Protein AF-A0A354ZHZ0-F1 (afdb_monomer_lite)

Sequence (129 aa):
TAERLGRSVACFVNIGGATANYGNTAASLDFPNGLVTQPTVMSAHPERGLIFEYVSMGVPVINLLDVRGLAVRNGLPVDPIPLPPPGEGGVYFTRAHSRPAAAAALLASASAVLAAAGTLRKGRRGARA

Secondary structure (DSSP, 8-state):
-GGGGTPPP--EEEES--HHHHBSSGGGGGSPSEEESS-S-----TTB-HHHHHHHTT--EEEES-HHHHHHHTTPPSS-SSPPPTT-STT-------HHHHHHHHHHHHHHHHHHHHHHHHHHHHTT-

Radius of gyration: 27.8 Å; chains: 1; bounding box: 79×34×56 Å

Foldseek 3Di:
DCVVVVDDQQEAEAAACDQAAQWDDPQSVVFDAAKPQDTPTADPDPSGYVCRVCVVVSHIYHHHHPVPVVCVVVVHDDPDVPDDPVQPGPVHDDDDDDPVVVVVVVVVVVVVVVVVVVVVVVVVVVVVD

pLDDT: mean 89.08, std 11.81, range [48.28, 98.31]

Structure (mmCIF, N/CA/C/O backbone):
data_AF-A0A354ZHZ0-F1
#
_entry.id   AF-A0A354ZHZ0-F1
#
loop_
_atom_site.group_PDB
_atom_site.id
_atom_site.type_symbol
_atom_site.label_atom_id
_atom_site.label_alt_id
_atom_site.label_comp_id
_atom_site.label_asym_id
_atom_site.label_entity_id
_atom_site.label_seq_id
_atom_site.pdbx_PDB_ins_code
_atom_site.Cartn_x
_atom_site.Cartn_y
_atom_site.Cartn_z
_atom_site.occupancy
_atom_site.B_iso_or_equiv
_atom_site.auth_seq_id
_atom_site.auth_comp_id
_atom_site.auth_asym_id
_atom_site.auth_atom_id
_atom_site.pdbx_PDB_model_num
ATOM 1 N N . THR A 1 1 ? -5.118 -21.900 0.944 1.00 53.72 1 THR A N 1
ATOM 2 C CA . THR A 1 1 ? -5.106 -20.435 0.742 1.00 53.72 1 THR A CA 1
ATOM 3 C C . THR A 1 1 ? -6.506 -19.977 0.366 1.00 53.72 1 THR A C 1
ATOM 5 O O . THR A 1 1 ? -7.325 -20.835 0.063 1.00 53.72 1 THR A O 1
ATOM 8 N N . ALA A 1 2 ? -6.822 -18.680 0.444 1.00 56.31 2 ALA A N 1
ATOM 9 C CA . ALA A 1 2 ? -8.168 -18.158 0.152 1.00 56.31 2 ALA A CA 1
ATOM 10 C C . ALA A 1 2 ? -8.685 -18.554 -1.250 1.00 56.31 2 ALA A C 1
ATOM 12 O O . ALA A 1 2 ? -9.858 -18.890 -1.388 1.00 56.31 2 ALA A O 1
ATOM 13 N N . GLU A 1 3 ? -7.791 -18.655 -2.240 1.00 54.75 3 GLU A N 1
ATOM 14 C CA . GLU A 1 3 ? -8.093 -19.196 -3.577 1.00 54.75 3 GLU A CA 1
ATOM 15 C C . GLU A 1 3 ? -8.535 -20.667 -3.544 1.00 54.75 3 GLU A C 1
ATOM 17 O O . GLU A 1 3 ? -9.473 -21.059 -4.230 1.00 54.75 3 GLU A O 1
ATOM 22 N N . ARG A 1 4 ? -7.941 -21.480 -2.660 1.00 55.50 4 ARG A N 1
ATOM 23 C CA . ARG A 1 4 ? -8.319 -22.889 -2.436 1.00 55.50 4 ARG A CA 1
ATOM 24 C C . ARG A 1 4 ? -9.713 -23.053 -1.811 1.00 55.50 4 ARG A C 1
ATOM 26 O O . ARG A 1 4 ? -10.205 -24.172 -1.730 1.00 55.50 4 ARG A O 1
ATOM 33 N N . LEU A 1 5 ? -10.309 -21.958 -1.332 1.00 67.88 5 LEU A N 1
ATOM 34 C CA . LEU A 1 5 ? -11.666 -21.877 -0.781 1.00 67.88 5 LEU A CA 1
ATOM 35 C C . LEU A 1 5 ? -12.646 -21.196 -1.761 1.00 67.88 5 LEU A C 1
ATOM 37 O O . LEU A 1 5 ? -13.760 -20.873 -1.361 1.00 67.88 5 LEU A O 1
ATOM 41 N N . GLY A 1 6 ? -12.236 -20.938 -3.012 1.00 71.31 6 GLY A N 1
ATOM 42 C CA . GLY A 1 6 ? -13.074 -20.301 -4.036 1.00 71.31 6 GLY A CA 1
ATOM 43 C C . GLY A 1 6 ? -13.358 -18.816 -3.793 1.00 71.31 6 GLY A C 1
ATOM 44 O O . GLY A 1 6 ? -14.278 -18.260 -4.386 1.00 71.31 6 GLY A O 1
ATOM 45 N N . ARG A 1 7 ? -12.603 -18.158 -2.903 1.00 80.62 7 ARG A N 1
ATOM 46 C CA . ARG A 1 7 ? -12.765 -16.727 -2.626 1.00 80.62 7 ARG A CA 1
ATOM 47 C C . ARG A 1 7 ? -11.884 -15.926 -3.575 1.00 80.62 7 ARG A C 1
ATOM 49 O O . ARG A 1 7 ? -10.695 -16.216 -3.692 1.00 80.62 7 ARG A O 1
ATOM 56 N N . SER A 1 8 ? -12.462 -14.907 -4.207 1.00 86.31 8 SER A N 1
ATOM 57 C CA . SER A 1 8 ? -11.711 -13.974 -5.043 1.00 86.31 8 SER A CA 1
ATOM 58 C C . SER A 1 8 ? -10.635 -13.249 -4.231 1.00 86.31 8 SER A C 1
ATOM 60 O O . SER A 1 8 ? -10.792 -12.992 -3.030 1.00 86.31 8 SER A O 1
ATOM 62 N N . VAL A 1 9 ? -9.529 -12.911 -4.893 1.00 90.94 9 VAL A N 1
ATOM 63 C CA . VAL A 1 9 ? -8.479 -12.077 -4.304 1.00 90.94 9 VAL A CA 1
ATOM 64 C C . VAL A 1 9 ? -9.054 -10.684 -4.048 1.00 90.94 9 VAL A C 1
ATOM 66 O O . VAL A 1 9 ? -9.543 -10.030 -4.963 1.00 90.94 9 VAL A O 1
ATOM 69 N N . ALA A 1 10 ? -9.020 -10.241 -2.791 1.00 94.06 10 ALA A N 1
ATOM 70 C CA . ALA A 1 10 ? -9.565 -8.942 -2.390 1.00 94.06 10 ALA A CA 1
ATOM 71 C C . ALA A 1 10 ? -8.553 -7.793 -2.528 1.00 94.06 10 ALA A C 1
ATOM 73 O O . ALA A 1 10 ? -8.948 -6.634 -2.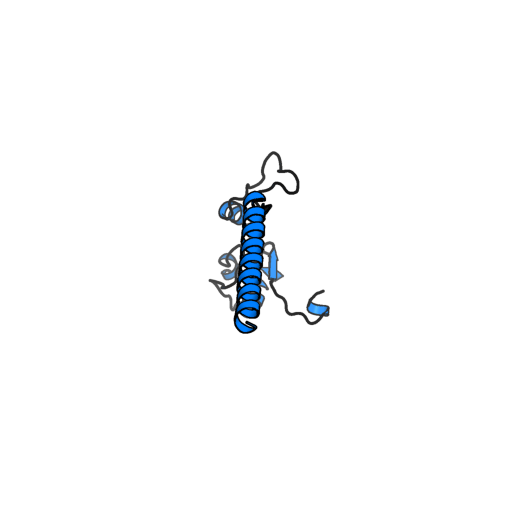602 1.00 94.06 10 ALA A O 1
ATOM 74 N N . CYS A 1 11 ? -7.258 -8.106 -2.501 1.00 96.50 11 CYS A N 1
ATOM 75 C CA . CYS A 1 11 ? -6.160 -7.155 -2.626 1.00 96.50 11 CYS A CA 1
ATOM 76 C C . CYS A 1 11 ? -4.872 -7.923 -2.941 1.00 96.50 11 CYS A C 1
ATOM 78 O O . CYS A 1 11 ? -4.642 -8.995 -2.373 1.00 96.50 11 CYS A O 1
ATOM 80 N N . PHE A 1 12 ? -4.031 -7.369 -3.808 1.00 97.25 12 PHE A N 1
ATOM 81 C CA . PHE A 1 12 ? -2.683 -7.863 -4.062 1.00 97.25 12 PHE A CA 1
ATOM 82 C C . PHE A 1 12 ? -1.654 -6.962 -3.374 1.00 97.25 12 PHE A C 1
ATOM 84 O O . PHE A 1 12 ? -1.717 -5.740 -3.475 1.00 97.25 12 PHE A O 1
ATOM 91 N N . VAL A 1 13 ? -0.691 -7.550 -2.666 1.00 98.06 13 VAL A N 1
ATOM 92 C CA . VAL A 1 13 ? 0.355 -6.794 -1.964 1.00 98.06 13 VAL A CA 1
ATOM 93 C C . VAL A 1 13 ? 1.683 -7.014 -2.678 1.00 98.06 13 VAL A C 1
ATOM 95 O O . VAL A 1 13 ? 2.241 -8.109 -2.636 1.00 98.06 13 VAL A O 1
ATOM 98 N N . ASN A 1 14 ? 2.186 -5.968 -3.328 1.00 97.88 14 ASN A N 1
ATOM 99 C CA . ASN A 1 14 ? 3.504 -5.956 -3.942 1.00 97.88 14 ASN A CA 1
ATOM 100 C C . ASN A 1 14 ? 4.566 -5.506 -2.935 1.00 97.88 14 ASN A C 1
ATOM 102 O O . ASN A 1 14 ? 4.433 -4.439 -2.339 1.00 97.88 14 ASN A O 1
ATOM 106 N N . ILE A 1 15 ? 5.640 -6.287 -2.800 1.00 97.31 15 ILE A N 1
ATOM 107 C CA . ILE A 1 15 ? 6.819 -5.951 -1.996 1.00 97.31 15 ILE A CA 1
ATOM 108 C C . ILE A 1 15 ? 8.046 -5.930 -2.908 1.00 97.31 15 ILE A C 1
ATOM 110 O O . ILE A 1 15 ? 8.351 -6.933 -3.558 1.00 97.31 15 ILE A O 1
ATOM 114 N N . GLY A 1 16 ? 8.774 -4.813 -2.921 1.00 95.69 16 GLY A N 1
ATOM 115 C CA . GLY A 1 16 ? 9.981 -4.669 -3.734 1.00 95.69 16 GLY A CA 1
ATOM 116 C C . GLY A 1 16 ? 9.718 -4.649 -5.247 1.00 95.69 16 GLY A C 1
ATOM 117 O O . GLY A 1 16 ? 8.597 -4.420 -5.699 1.00 95.69 16 GLY A O 1
ATOM 118 N N . GLY A 1 17 ? 10.786 -4.855 -6.024 1.00 96.19 17 GLY A N 1
ATOM 119 C CA . GLY A 1 17 ? 10.815 -4.653 -7.479 1.00 96.19 17 GLY A CA 1
ATOM 120 C C . GLY A 1 17 ? 11.189 -5.897 -8.290 1.00 96.19 17 GLY A C 1
ATOM 121 O O . GLY A 1 17 ? 11.913 -5.781 -9.272 1.00 96.19 17 GLY A O 1
ATOM 122 N N . ALA A 1 18 ? 10.792 -7.096 -7.857 1.00 96.69 18 ALA A N 1
ATOM 123 C CA . ALA A 1 18 ? 11.136 -8.322 -8.575 1.00 96.69 18 ALA A CA 1
ATOM 124 C C . ALA A 1 18 ? 10.407 -8.410 -9.928 1.00 96.69 18 ALA A C 1
ATOM 126 O O . ALA A 1 18 ? 9.308 -7.891 -10.109 1.00 96.69 18 ALA A O 1
ATOM 127 N N . THR A 1 19 ? 10.974 -9.137 -10.891 1.00 96.50 19 THR A N 1
ATOM 128 C CA . THR A 1 19 ? 10.378 -9.246 -12.234 1.00 96.50 19 THR A CA 1
ATOM 129 C C . THR A 1 19 ? 8.962 -9.824 -12.203 1.00 96.50 19 THR A C 1
ATOM 131 O O . THR A 1 19 ? 8.098 -9.356 -12.930 1.00 96.50 19 THR A O 1
ATOM 134 N N . ALA A 1 20 ? 8.681 -10.793 -11.329 1.00 96.44 20 ALA A N 1
ATOM 135 C CA . ALA A 1 20 ? 7.355 -11.406 -11.256 1.00 96.44 20 ALA A CA 1
ATOM 136 C C . ALA A 1 20 ? 6.262 -10.414 -10.822 1.00 96.44 20 ALA A C 1
ATOM 138 O O . ALA A 1 20 ? 5.162 -10.408 -11.368 1.00 96.44 20 ALA A O 1
ATOM 139 N N . ASN A 1 21 ? 6.546 -9.577 -9.825 1.00 97.19 21 ASN A N 1
ATOM 140 C CA . ASN A 1 21 ? 5.536 -8.720 -9.218 1.00 97.19 21 ASN A CA 1
ATOM 141 C C . ASN A 1 21 ? 5.537 -7.308 -9.811 1.00 97.19 21 ASN A C 1
ATOM 143 O O . ASN A 1 21 ? 4.467 -6.766 -10.077 1.00 97.19 21 ASN A O 1
ATOM 147 N N . TYR A 1 22 ? 6.714 -6.767 -10.107 1.00 96.88 22 TYR A N 1
ATOM 148 C CA . TYR A 1 22 ? 6.914 -5.424 -10.631 1.00 96.88 22 TYR A CA 1
ATOM 149 C C . TYR A 1 22 ? 7.049 -5.398 -12.153 1.00 96.88 22 TYR A C 1
ATOM 151 O O . TYR A 1 22 ? 6.601 -4.449 -12.786 1.00 96.88 22 TYR A O 1
ATOM 159 N N . GLY A 1 23 ? 7.563 -6.465 -12.764 1.00 96.94 23 GLY A N 1
ATOM 160 C CA . GLY A 1 23 ? 7.779 -6.552 -14.210 1.00 96.94 23 GLY A CA 1
ATOM 161 C C . GLY A 1 23 ? 9.119 -5.985 -14.662 1.00 96.94 23 GLY A C 1
ATOM 162 O O . GLY A 1 23 ? 9.849 -5.361 -13.896 1.00 96.94 23 GLY A O 1
ATOM 163 N N . ASN A 1 24 ? 9.416 -6.192 -15.941 1.00 96.38 24 ASN A N 1
ATOM 164 C CA . ASN A 1 24 ? 10.555 -5.610 -16.644 1.00 96.38 24 ASN A CA 1
ATOM 165 C C . ASN A 1 24 ? 10.057 -4.553 -17.642 1.00 96.38 24 ASN A C 1
ATOM 167 O O . ASN A 1 24 ? 10.061 -4.743 -18.855 1.00 96.38 24 ASN A O 1
ATOM 171 N N . THR A 1 25 ? 9.517 -3.450 -17.126 1.00 95.62 25 THR A N 1
ATOM 172 C CA . THR A 1 25 ? 8.975 -2.365 -17.950 1.00 95.62 25 THR A CA 1
ATOM 173 C C . THR A 1 25 ? 9.140 -1.022 -17.250 1.00 95.62 25 THR A C 1
ATOM 175 O O . THR A 1 25 ? 8.991 -0.922 -16.034 1.00 95.62 25 THR A O 1
ATOM 178 N N . ALA A 1 26 ? 9.431 0.031 -18.019 1.00 94.38 26 ALA A N 1
ATOM 179 C CA . ALA A 1 26 ? 9.602 1.379 -17.478 1.00 94.38 26 ALA A CA 1
ATOM 180 C C . ALA A 1 26 ? 8.330 1.897 -16.788 1.00 94.38 26 ALA A C 1
ATOM 182 O O . ALA A 1 26 ? 8.426 2.576 -15.773 1.00 94.38 26 ALA A O 1
ATOM 183 N N . ALA A 1 27 ? 7.147 1.497 -17.271 1.00 95.69 27 ALA A N 1
ATOM 184 C CA . ALA A 1 27 ? 5.863 1.879 -16.682 1.00 95.69 27 ALA A CA 1
ATOM 185 C C . ALA A 1 27 ? 5.730 1.461 -15.209 1.00 95.69 27 ALA A C 1
ATOM 187 O O . ALA A 1 27 ? 4.994 2.095 -14.456 1.00 95.69 27 ALA A O 1
ATOM 188 N N . SER A 1 28 ? 6.436 0.408 -14.782 1.00 95.75 28 SER A N 1
ATOM 189 C CA . SER A 1 28 ? 6.436 -0.014 -13.385 1.00 95.75 28 SER A CA 1
ATOM 190 C C . SER A 1 28 ? 7.017 1.063 -12.481 1.00 95.75 28 SER A C 1
ATOM 192 O O . SER A 1 28 ? 6.498 1.254 -11.393 1.00 95.75 28 SER A O 1
ATOM 194 N N . LEU A 1 29 ? 8.041 1.802 -12.923 1.00 94.50 29 LEU A N 1
ATOM 195 C CA . LEU A 1 29 ? 8.689 2.862 -12.137 1.00 94.50 29 LEU A CA 1
ATOM 196 C C . LEU A 1 29 ? 7.715 3.978 -11.737 1.00 94.50 29 LEU A C 1
ATOM 198 O O . LEU A 1 29 ? 7.855 4.540 -10.654 1.00 94.50 29 LEU A O 1
ATOM 202 N N . ASP A 1 30 ? 6.709 4.231 -12.573 1.00 95.69 30 ASP A N 1
ATOM 203 C CA . ASP A 1 30 ? 5.678 5.242 -12.341 1.00 95.69 30 ASP A CA 1
ATOM 204 C C . ASP A 1 30 ? 4.455 4.687 -11.590 1.00 95.69 30 ASP A C 1
ATOM 206 O O . ASP A 1 30 ? 3.507 5.423 -11.298 1.00 95.69 30 ASP A O 1
ATOM 210 N N . PHE A 1 31 ? 4.434 3.385 -11.279 1.00 97.38 31 PHE A N 1
ATOM 211 C CA . PHE A 1 31 ? 3.320 2.781 -10.558 1.00 97.38 31 PHE A CA 1
ATOM 212 C C . PHE A 1 31 ? 3.262 3.320 -9.116 1.00 97.38 31 PHE A C 1
ATOM 214 O O . PHE A 1 31 ? 4.264 3.255 -8.395 1.00 97.38 31 PHE A O 1
ATOM 221 N N . PRO A 1 32 ? 2.109 3.833 -8.637 1.00 97.00 32 PRO A N 1
ATOM 222 C CA . PRO A 1 32 ? 2.055 4.525 -7.351 1.00 97.00 32 PRO A CA 1
ATOM 223 C C . PRO A 1 32 ? 2.452 3.639 -6.163 1.00 97.00 32 PRO A C 1
ATOM 225 O O . PRO A 1 32 ? 2.166 2.444 -6.139 1.00 97.00 32 PRO A O 1
ATOM 228 N N . ASN A 1 33 ? 3.072 4.236 -5.141 1.00 97.06 33 ASN A N 1
ATOM 229 C CA . ASN A 1 33 ? 3.377 3.574 -3.868 1.00 97.06 33 ASN A CA 1
ATOM 230 C C . ASN A 1 33 ? 2.235 3.739 -2.853 1.00 97.06 33 ASN A C 1
ATOM 232 O O . ASN A 1 33 ? 1.761 4.852 -2.603 1.00 97.06 33 ASN A O 1
ATOM 236 N N . GLY A 1 34 ? 1.882 2.656 -2.162 1.00 97.06 34 GLY A N 1
ATOM 237 C CA . GLY A 1 34 ? 0.787 2.597 -1.190 1.00 97.06 34 GLY A CA 1
ATOM 238 C C . GLY A 1 34 ? -0.446 1.893 -1.746 1.00 97.06 34 GLY A C 1
ATOM 239 O O . GLY A 1 34 ? -0.324 1.037 -2.617 1.00 97.06 34 GLY A O 1
ATOM 240 N N . LEU A 1 35 ? -1.627 2.224 -1.215 1.00 97.38 35 LEU A N 1
ATOM 241 C CA . LEU A 1 35 ? -2.897 1.664 -1.679 1.00 97.38 35 LEU A CA 1
ATOM 242 C C . LEU A 1 35 ? -3.303 2.284 -3.023 1.00 97.38 35 LEU A C 1
ATOM 244 O O . LEU A 1 35 ? -3.558 3.482 -3.111 1.00 97.38 35 LEU A O 1
ATOM 248 N N . VAL A 1 36 ? -3.416 1.437 -4.038 1.00 97.56 36 VAL A N 1
ATOM 249 C CA . VAL A 1 36 ? -3.815 1.766 -5.404 1.00 97.56 36 VAL A CA 1
ATOM 250 C C . VAL A 1 36 ? -5.132 1.064 -5.705 1.00 97.56 36 VAL A C 1
ATOM 252 O O . VAL A 1 36 ? -5.182 -0.140 -5.950 1.00 97.56 36 VAL A O 1
ATOM 255 N N . THR A 1 37 ? -6.217 1.829 -5.666 1.00 96.38 37 THR A N 1
ATOM 256 C CA . THR A 1 37 ? -7.557 1.395 -6.094 1.00 96.38 37 THR A CA 1
ATOM 257 C C . THR A 1 37 ? -7.860 1.828 -7.525 1.00 96.38 37 THR A C 1
ATOM 259 O O . THR A 1 37 ? -8.634 1.177 -8.218 1.00 96.38 37 THR A O 1
ATOM 262 N N . GLN A 1 38 ? -7.242 2.925 -7.966 1.00 93.62 38 GLN A N 1
ATOM 263 C CA . GLN A 1 38 ? -7.350 3.477 -9.310 1.00 93.62 38 GLN A CA 1
ATOM 264 C C . GLN A 1 38 ? -5.936 3.829 -9.783 1.00 93.62 38 GLN A C 1
ATOM 266 O O . GLN A 1 38 ? -5.345 4.787 -9.282 1.00 93.62 38 GLN A O 1
ATOM 271 N N . PRO A 1 39 ? -5.345 3.030 -10.678 1.00 90.50 39 PRO A N 1
ATOM 272 C CA . PRO A 1 39 ? -3.971 3.242 -11.099 1.00 90.50 39 PRO A CA 1
ATOM 273 C C . PRO A 1 39 ? -3.867 4.430 -12.067 1.00 90.50 39 PRO A C 1
ATOM 275 O O . PRO A 1 39 ? -4.705 4.603 -12.949 1.00 90.50 39 PRO A O 1
ATOM 278 N N . THR A 1 40 ? -2.818 5.240 -11.921 1.00 93.56 40 THR A N 1
ATOM 279 C CA . THR A 1 40 ? -2.540 6.404 -12.786 1.00 93.56 40 THR A CA 1
ATOM 280 C C . THR A 1 40 ? -1.717 6.056 -14.026 1.00 93.56 40 THR A C 1
ATOM 282 O O . THR A 1 40 ? -1.653 6.846 -14.961 1.00 93.56 40 THR A O 1
ATOM 285 N N . VAL A 1 41 ? -1.089 4.879 -14.039 1.00 96.12 41 VAL A N 1
ATOM 286 C CA . VAL A 1 41 ? -0.286 4.351 -15.146 1.00 96.12 41 VAL A CA 1
ATOM 287 C C . VAL A 1 41 ? -0.660 2.897 -15.379 1.00 96.12 41 VAL A C 1
ATOM 289 O O . VAL A 1 41 ? -0.839 2.161 -14.414 1.00 96.12 41 VAL A O 1
ATOM 292 N N . MET A 1 42 ? -0.754 2.484 -16.643 1.00 96.06 42 MET A N 1
ATOM 293 C CA . MET A 1 42 ? -0.959 1.098 -17.073 1.00 96.06 42 MET A CA 1
ATOM 294 C C . MET A 1 42 ? 0.158 0.664 -18.018 1.00 96.06 42 MET A C 1
ATOM 296 O O . MET A 1 42 ? 0.702 1.483 -18.755 1.00 96.06 42 MET A O 1
ATOM 300 N N . SER A 1 43 ? 0.457 -0.637 -18.036 1.00 95.44 43 SER A N 1
ATOM 301 C CA . SER A 1 43 ? 1.392 -1.235 -18.987 1.00 95.44 43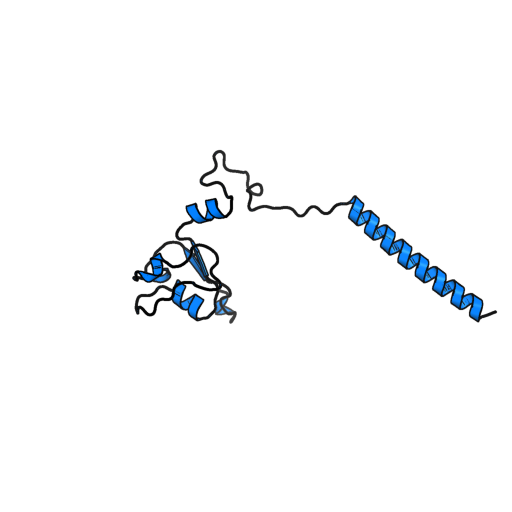 SER A CA 1
ATOM 302 C C . SER A 1 43 ? 0.708 -2.309 -19.830 1.00 95.44 43 SER A C 1
ATOM 304 O O . SER A 1 43 ? 0.047 -3.211 -19.310 1.00 95.44 43 SER A O 1
ATOM 306 N N . ALA A 1 44 ? 0.897 -2.226 -21.146 1.00 94.19 44 ALA A N 1
ATOM 307 C CA . ALA A 1 44 ? 0.564 -3.287 -22.097 1.00 94.19 44 ALA A CA 1
ATOM 308 C C . ALA A 1 44 ? 1.796 -4.138 -22.467 1.00 94.19 44 ALA A C 1
ATOM 310 O O . ALA A 1 44 ? 1.713 -4.984 -23.352 1.00 94.19 44 ALA A O 1
ATOM 311 N N . HIS A 1 45 ? 2.946 -3.900 -21.821 1.00 95.88 45 HIS A N 1
ATOM 312 C CA . HIS A 1 45 ? 4.177 -4.633 -22.102 1.00 95.88 45 HIS A CA 1
ATOM 313 C C . HIS A 1 45 ? 4.008 -6.124 -21.757 1.00 95.88 45 HIS A C 1
ATOM 315 O O . HIS A 1 45 ? 3.436 -6.425 -20.707 1.00 95.88 45 HIS A O 1
ATOM 321 N N . PRO A 1 46 ? 4.525 -7.060 -22.575 1.00 94.50 46 PRO A N 1
ATOM 322 C CA . PRO A 1 46 ? 4.402 -8.495 -22.302 1.00 94.50 46 PRO A CA 1
ATOM 323 C C . PRO A 1 46 ? 5.091 -8.917 -20.998 1.00 94.50 46 PRO A C 1
ATOM 325 O O . PRO A 1 46 ? 4.648 -9.853 -20.345 1.00 94.50 46 PRO A O 1
ATOM 328 N N . GLU A 1 47 ? 6.142 -8.203 -20.586 1.00 96.25 47 GLU A N 1
ATOM 329 C CA . GLU A 1 47 ? 6.857 -8.445 -19.322 1.00 96.25 47 GLU A CA 1
ATOM 330 C C . GLU A 1 47 ? 6.359 -7.563 -18.161 1.00 96.25 47 GLU A C 1
ATOM 332 O O . GLU A 1 47 ? 7.119 -7.234 -17.249 1.00 96.25 47 GLU A O 1
ATOM 337 N N . ARG A 1 48 ? 5.108 -7.094 -18.200 1.00 96.31 48 ARG A N 1
ATOM 338 C CA . ARG A 1 48 ? 4.522 -6.351 -17.076 1.00 96.31 48 ARG A CA 1
ATOM 339 C C . ARG A 1 48 ? 4.352 -7.261 -15.854 1.00 96.31 48 ARG A C 1
ATOM 341 O O . ARG A 1 48 ? 4.064 -8.446 -15.982 1.00 96.31 48 ARG A O 1
ATOM 348 N N . GLY A 1 49 ? 4.531 -6.699 -14.662 1.00 97.19 49 GLY A N 1
ATOM 349 C CA . GLY A 1 49 ? 4.402 -7.452 -13.417 1.00 97.19 49 GLY A CA 1
ATOM 350 C C . GLY A 1 49 ? 2.954 -7.667 -12.991 1.00 97.19 49 GLY A C 1
ATOM 351 O O . GLY A 1 49 ? 2.038 -6.987 -13.463 1.00 97.19 49 GLY A O 1
ATOM 352 N N . LEU A 1 50 ? 2.765 -8.553 -12.010 1.00 97.50 50 LEU A N 1
ATOM 353 C CA . LEU A 1 50 ? 1.464 -8.816 -11.389 1.00 97.50 50 LEU A CA 1
ATOM 354 C C . LEU A 1 50 ? 0.759 -7.553 -10.869 1.00 97.50 50 LEU A C 1
ATOM 356 O O . LEU A 1 50 ? -0.469 -7.536 -10.839 1.00 97.50 50 LEU A O 1
ATOM 360 N N . ILE A 1 51 ? 1.488 -6.485 -10.510 1.00 97.81 51 ILE A N 1
ATOM 361 C CA . ILE A 1 51 ? 0.869 -5.198 -10.149 1.00 97.81 51 ILE A CA 1
ATOM 362 C C . ILE A 1 51 ? -0.105 -4.696 -11.219 1.00 97.81 51 ILE A C 1
ATOM 364 O O . ILE A 1 51 ? -1.163 -4.193 -10.858 1.00 97.81 51 ILE A O 1
ATOM 368 N N . PHE A 1 52 ? 0.212 -4.872 -12.507 1.00 97.62 52 PHE A N 1
ATOM 369 C CA . PHE A 1 52 ? -0.632 -4.452 -13.626 1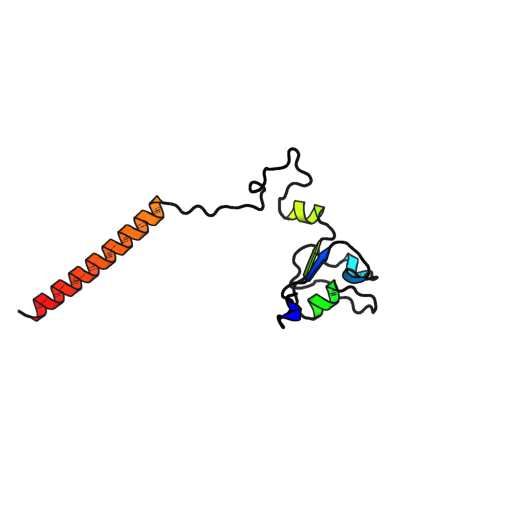.00 97.62 52 PHE A CA 1
ATOM 370 C C . PHE A 1 52 ? -1.754 -5.450 -13.905 1.00 97.62 52 PHE A C 1
ATOM 372 O O . PHE A 1 52 ? -2.860 -5.044 -14.257 1.00 97.62 52 PHE A O 1
ATOM 379 N N . GLU A 1 53 ? -1.501 -6.743 -13.701 1.00 96.06 53 GLU A N 1
ATOM 380 C CA . GLU A 1 53 ? -2.526 -7.774 -13.863 1.00 96.06 53 GLU A CA 1
ATOM 381 C C . GLU A 1 53 ? -3.646 -7.596 -12.835 1.00 96.06 53 GLU A C 1
ATOM 383 O O . GLU A 1 53 ? -4.818 -7.514 -13.201 1.00 96.06 53 GLU A O 1
ATOM 388 N N . TYR A 1 54 ? -3.306 -7.442 -11.552 1.00 96.88 54 TYR A N 1
ATOM 389 C CA . TYR A 1 54 ? -4.306 -7.334 -10.488 1.00 96.88 54 TYR A CA 1
ATOM 390 C C . TYR A 1 54 ? -5.160 -6.073 -10.592 1.00 96.88 54 TYR A C 1
ATOM 392 O O . TYR A 1 54 ? -6.387 -6.165 -10.534 1.00 96.88 54 TYR A O 1
ATOM 400 N N . VAL A 1 55 ? -4.554 -4.913 -10.844 1.00 95.94 55 VAL A N 1
ATOM 401 C CA . VAL A 1 55 ? -5.336 -3.690 -11.087 1.00 95.94 55 VAL A CA 1
ATOM 402 C C . VAL A 1 55 ? -6.199 -3.779 -12.346 1.00 95.94 55 VAL A C 1
ATOM 404 O O . VAL A 1 55 ? -7.300 -3.234 -12.344 1.00 95.94 55 VAL A O 1
ATOM 407 N N . SER A 1 56 ? -5.767 -4.492 -13.397 1.00 94.62 56 SER A N 1
ATOM 408 C CA . SER A 1 56 ? -6.592 -4.689 -14.602 1.00 94.62 56 SER A CA 1
ATOM 409 C C . SER A 1 56 ? -7.833 -5.547 -14.333 1.00 94.62 56 SER A C 1
ATOM 411 O O . SER A 1 56 ? -8.869 -5.356 -14.964 1.00 94.62 56 SER A O 1
ATOM 413 N N . MET A 1 57 ? -7.760 -6.432 -13.334 1.00 94.19 57 MET A N 1
ATOM 414 C CA . MET A 1 57 ? -8.889 -7.216 -12.825 1.00 94.19 57 MET A CA 1
ATOM 415 C C . MET A 1 57 ? -9.776 -6.431 -11.842 1.00 94.19 57 MET A C 1
ATOM 417 O O . MET A 1 57 ? -10.712 -6.995 -11.275 1.00 94.19 57 MET A O 1
ATOM 421 N N . GLY A 1 58 ? -9.484 -5.150 -11.593 1.00 95.00 58 GLY A N 1
ATOM 422 C CA . GLY A 1 58 ? -10.172 -4.347 -10.581 1.00 95.00 58 GLY A CA 1
ATOM 423 C C . GLY A 1 58 ? -9.821 -4.735 -9.141 1.00 95.00 58 GLY A C 1
ATOM 424 O O . GLY A 1 58 ? -10.519 -4.329 -8.213 1.00 95.00 58 GLY A O 1
ATOM 425 N N . VAL A 1 59 ? -8.755 -5.516 -8.934 1.00 96.62 59 VAL A N 1
ATOM 426 C CA . VAL A 1 59 ? -8.258 -5.878 -7.604 1.00 96.62 59 VAL A CA 1
ATOM 427 C C . VAL A 1 59 ? -7.320 -4.769 -7.112 1.00 96.62 59 VAL A C 1
ATOM 429 O O . VAL A 1 59 ? -6.327 -4.477 -7.781 1.00 96.62 59 VAL A O 1
ATOM 432 N N . PRO A 1 60 ? -7.588 -4.151 -5.946 1.00 98.06 60 PRO A N 1
ATOM 433 C CA . PRO A 1 60 ? -6.696 -3.157 -5.363 1.00 98.06 60 PRO A CA 1
ATOM 434 C C . PRO A 1 60 ? -5.284 -3.704 -5.149 1.00 98.06 60 PRO A C 1
ATOM 436 O O . PRO A 1 60 ? -5.108 -4.867 -4.776 1.00 98.06 60 PRO A O 1
ATOM 439 N N . VAL A 1 61 ? -4.281 -2.845 -5.323 1.00 98.31 61 VAL A N 1
ATOM 440 C CA . VAL A 1 61 ? -2.875 -3.186 -5.092 1.00 98.31 61 VAL A CA 1
ATOM 441 C C . VAL A 1 61 ? -2.303 -2.328 -3.977 1.00 98.31 61 VAL A C 1
ATOM 443 O O . VAL A 1 61 ? -2.427 -1.111 -4.010 1.00 98.31 61 VAL A O 1
ATOM 446 N N . ILE A 1 62 ? -1.632 -2.937 -3.002 1.00 98.31 62 ILE A N 1
ATOM 447 C CA . ILE A 1 62 ? -0.753 -2.217 -2.077 1.00 98.31 62 ILE A CA 1
ATOM 448 C C . ILE A 1 62 ? 0.676 -2.379 -2.583 1.00 98.31 62 ILE A C 1
ATOM 450 O O . ILE A 1 62 ? 1.222 -3.477 -2.530 1.00 98.31 62 ILE A O 1
ATOM 454 N N . ASN A 1 63 ? 1.279 -1.300 -3.075 1.00 97.94 63 ASN A N 1
ATOM 455 C CA . ASN A 1 63 ? 2.639 -1.308 -3.604 1.00 97.94 63 ASN A CA 1
ATOM 456 C C . ASN A 1 63 ? 3.644 -0.762 -2.584 1.00 97.94 63 ASN A C 1
ATOM 458 O O . ASN A 1 63 ? 3.617 0.425 -2.257 1.00 97.94 63 ASN A O 1
ATOM 462 N N . LEU A 1 64 ? 4.524 -1.628 -2.086 1.00 97.38 64 LEU A N 1
ATOM 463 C CA . LEU A 1 64 ? 5.550 -1.324 -1.090 1.00 97.38 64 LEU A CA 1
ATOM 464 C C . LEU A 1 64 ? 6.945 -1.388 -1.727 1.00 97.38 64 LEU A C 1
ATOM 466 O O . LEU A 1 64 ? 7.761 -2.243 -1.375 1.00 97.38 64 LEU A O 1
ATOM 470 N N . LEU A 1 65 ? 7.211 -0.492 -2.682 1.00 96.69 65 LEU A N 1
ATOM 471 C CA . LEU A 1 65 ? 8.556 -0.296 -3.228 1.00 96.69 65 LEU A CA 1
ATOM 472 C C . LEU A 1 65 ? 9.321 0.769 -2.428 1.00 96.69 65 LEU A C 1
ATOM 474 O O . LEU A 1 65 ? 10.448 0.536 -2.001 1.00 96.69 65 LEU A O 1
ATOM 478 N N . ASP A 1 66 ? 8.686 1.913 -2.175 1.00 95.75 66 ASP A N 1
ATOM 479 C CA . ASP A 1 66 ? 9.233 3.020 -1.389 1.00 95.75 66 ASP A CA 1
ATOM 480 C C . ASP A 1 66 ? 8.600 3.076 0.009 1.00 95.75 66 ASP A C 1
ATOM 482 O O . ASP A 1 66 ? 7.711 3.879 0.311 1.00 95.75 66 ASP A O 1
ATOM 486 N N . VAL A 1 67 ? 9.071 2.194 0.891 1.00 93.25 67 VAL A N 1
ATOM 487 C CA . VAL A 1 67 ? 8.610 2.127 2.289 1.00 93.25 67 VAL A CA 1
ATOM 488 C C . VAL A 1 67 ? 8.983 3.372 3.099 1.00 93.25 67 VAL A C 1
ATOM 490 O O . VAL A 1 67 ? 8.244 3.758 4.005 1.00 93.25 67 VAL A O 1
ATOM 493 N N . ARG A 1 68 ? 10.094 4.041 2.762 1.00 94.50 68 ARG A N 1
ATOM 494 C CA . ARG A 1 68 ? 10.550 5.253 3.456 1.00 94.50 68 ARG A CA 1
ATOM 495 C C . ARG A 1 68 ? 9.640 6.432 3.135 1.00 94.50 68 ARG A C 1
ATOM 497 O O . ARG A 1 68 ? 9.154 7.087 4.054 1.00 94.50 68 ARG A O 1
ATOM 504 N N . GLY A 1 69 ? 9.376 6.686 1.855 1.00 95.25 69 GLY A N 1
ATOM 505 C CA . GLY A 1 69 ? 8.454 7.738 1.440 1.00 95.25 69 GLY A CA 1
ATOM 506 C C . GLY A 1 69 ? 7.024 7.459 1.893 1.00 95.25 69 GLY A C 1
ATOM 507 O O . GLY A 1 69 ? 6.311 8.388 2.272 1.00 95.25 69 GLY A O 1
ATOM 508 N N . LEU A 1 70 ? 6.606 6.188 1.939 1.00 94.69 70 LEU A N 1
ATOM 509 C CA . LEU A 1 70 ? 5.334 5.794 2.549 1.00 94.69 70 LEU A CA 1
ATOM 510 C C . LEU A 1 70 ? 5.260 6.159 4.032 1.00 94.69 70 LEU A C 1
ATOM 512 O O . LEU A 1 70 ? 4.255 6.731 4.449 1.00 94.69 70 LEU A O 1
ATOM 516 N N . ALA A 1 71 ? 6.299 5.871 4.815 1.00 92.19 71 ALA A N 1
ATOM 517 C CA . ALA A 1 71 ? 6.330 6.230 6.228 1.00 92.19 71 ALA A CA 1
ATOM 518 C C . ALA A 1 71 ? 6.207 7.750 6.421 1.00 92.19 71 ALA A C 1
ATOM 520 O O . ALA A 1 71 ? 5.301 8.204 7.119 1.00 92.19 71 ALA A O 1
ATOM 521 N N . VAL A 1 72 ? 7.024 8.536 5.711 1.00 93.25 72 VAL A N 1
ATOM 522 C CA . VAL A 1 72 ? 7.009 10.008 5.789 1.00 93.25 72 VAL A CA 1
ATOM 523 C C . VAL A 1 72 ? 5.636 10.583 5.433 1.00 93.25 72 VAL A C 1
ATOM 525 O O . VAL A 1 72 ? 5.090 11.388 6.184 1.00 93.25 72 VAL A O 1
ATOM 528 N N . ARG A 1 73 ? 5.030 10.136 4.325 1.00 93.56 73 ARG A N 1
ATOM 529 C CA . ARG A 1 73 ? 3.705 10.609 3.877 1.00 93.56 73 ARG A CA 1
ATOM 530 C C . ARG A 1 73 ? 2.575 10.301 4.854 1.00 93.56 73 ARG A C 1
ATOM 532 O O . ARG A 1 73 ? 1.568 11.000 4.843 1.00 93.56 73 ARG A O 1
ATOM 539 N N . ASN A 1 74 ? 2.726 9.257 5.664 1.00 90.56 74 ASN A N 1
ATOM 540 C CA . ASN A 1 74 ? 1.729 8.844 6.648 1.00 90.56 74 ASN A CA 1
ATOM 541 C C . ASN A 1 74 ? 2.090 9.288 8.077 1.00 90.56 74 ASN A C 1
ATOM 543 O O . ASN A 1 74 ? 1.472 8.821 9.029 1.00 90.56 74 ASN A O 1
ATOM 547 N N . GLY A 1 75 ? 3.083 10.171 8.245 1.00 88.06 75 GLY A N 1
ATOM 548 C CA . GLY A 1 75 ? 3.490 10.677 9.559 1.00 88.06 75 GLY A CA 1
ATOM 549 C C . GLY A 1 75 ? 4.125 9.618 10.466 1.00 88.06 75 GLY A C 1
ATOM 550 O O . GLY A 1 75 ? 4.123 9.775 11.685 1.00 88.06 75 GLY A O 1
ATOM 551 N N . LEU A 1 76 ? 4.648 8.532 9.892 1.00 88.56 76 LEU A N 1
ATOM 552 C CA . LEU A 1 76 ? 5.334 7.479 10.632 1.00 88.56 76 LEU A CA 1
ATOM 553 C C . LEU A 1 76 ? 6.832 7.798 10.732 1.00 88.56 76 LEU A C 1
ATOM 555 O O . LEU A 1 76 ? 7.442 8.181 9.728 1.00 88.56 76 LEU A O 1
ATOM 559 N N . PRO A 1 77 ? 7.451 7.616 11.913 1.00 87.94 77 PRO A N 1
ATOM 560 C CA . PRO A 1 77 ? 8.885 7.799 12.053 1.00 87.94 77 PRO A CA 1
ATOM 561 C C . PRO A 1 77 ? 9.629 6.731 11.250 1.00 87.94 77 PRO A C 1
ATOM 563 O O . PRO A 1 77 ? 9.275 5.550 11.271 1.00 87.94 77 PRO A O 1
ATOM 566 N N . VAL A 1 78 ? 10.684 7.150 10.555 1.00 89.56 78 VAL A N 1
ATOM 567 C CA . VAL A 1 78 ? 11.586 6.229 9.868 1.00 89.56 78 VAL A CA 1
ATOM 568 C C . VAL A 1 78 ? 12.719 5.887 10.817 1.00 89.56 78 VAL A C 1
ATOM 570 O O . VAL A 1 78 ? 13.452 6.786 11.213 1.00 89.56 78 VAL A O 1
ATOM 573 N N . ASP A 1 79 ? 12.853 4.602 11.141 1.00 89.19 79 ASP A N 1
ATOM 574 C CA . ASP A 1 79 ? 13.907 4.087 12.022 1.00 89.19 79 ASP A CA 1
ATOM 575 C C . ASP A 1 79 ? 13.978 4.830 13.381 1.00 89.19 79 ASP A C 1
ATOM 577 O O . ASP A 1 79 ? 14.974 5.489 13.689 1.00 89.19 79 ASP A O 1
ATOM 581 N N . PRO A 1 80 ? 12.887 4.824 14.182 1.00 86.56 80 PRO A N 1
ATOM 582 C CA . PRO A 1 80 ? 12.857 5.542 15.451 1.00 86.56 80 PRO A CA 1
ATOM 583 C C . PRO A 1 80 ? 13.840 4.939 16.459 1.00 86.56 80 PRO A C 1
ATOM 585 O O . PRO A 1 80 ? 13.849 3.729 16.684 1.00 86.56 80 PRO A O 1
ATOM 588 N N . ILE A 1 81 ? 14.611 5.801 17.125 1.00 87.38 81 ILE A N 1
ATOM 589 C CA . ILE A 1 81 ? 15.499 5.422 18.228 1.00 87.38 81 ILE A CA 1
ATOM 590 C C . ILE A 1 81 ? 15.117 6.243 19.474 1.00 87.38 81 ILE A C 1
ATOM 592 O O . ILE A 1 81 ? 15.211 7.473 19.427 1.00 87.38 81 ILE A O 1
ATOM 596 N N . PRO A 1 82 ? 14.716 5.598 20.590 1.00 89.00 82 PRO A N 1
ATOM 597 C CA . PRO A 1 82 ? 14.481 4.157 20.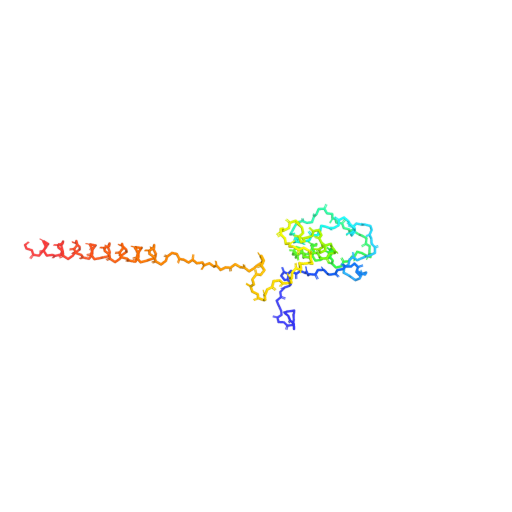734 1.00 89.00 82 PRO A CA 1
ATOM 598 C C . PRO A 1 82 ? 13.249 3.690 19.940 1.00 89.00 82 PRO A C 1
ATOM 600 O O . PRO A 1 82 ? 12.363 4.485 19.621 1.00 89.00 82 PRO A O 1
ATOM 603 N N . LEU A 1 83 ? 13.170 2.387 19.652 1.00 87.12 83 LEU A N 1
ATOM 604 C CA . LEU A 1 83 ? 11.956 1.807 19.079 1.00 87.12 83 LEU A CA 1
ATOM 605 C C . LEU A 1 83 ? 10.783 1.977 20.063 1.00 87.12 83 LEU A C 1
ATOM 607 O O . LEU A 1 83 ? 10.969 1.764 21.266 1.00 87.12 83 LEU A O 1
ATOM 611 N N . PRO A 1 84 ? 9.575 2.319 19.581 1.00 83.62 84 PRO A N 1
ATOM 612 C CA . PRO A 1 84 ? 8.395 2.350 20.432 1.00 83.62 84 PRO A CA 1
ATOM 613 C C . PRO A 1 84 ? 8.068 0.937 20.942 1.00 83.62 84 PRO A C 1
ATOM 615 O O . PRO A 1 84 ? 8.258 -0.039 20.204 1.00 83.62 84 PRO A O 1
ATOM 618 N N . PRO A 1 85 ? 7.534 0.798 22.168 1.00 86.75 85 PRO A N 1
ATOM 619 C CA . PRO A 1 85 ? 7.039 -0.481 22.654 1.00 86.75 85 PRO A CA 1
ATOM 620 C C . PRO A 1 85 ? 5.963 -1.073 21.724 1.00 86.75 85 PRO A C 1
ATOM 622 O O . PRO A 1 85 ? 5.209 -0.328 21.079 1.00 86.75 85 PRO A O 1
ATOM 625 N N . PRO A 1 86 ? 5.846 -2.411 21.640 1.00 85.62 86 PRO A N 1
ATOM 626 C CA . PRO A 1 86 ? 4.761 -3.048 20.902 1.00 85.62 86 PRO A CA 1
ATOM 627 C C . PRO A 1 86 ? 3.394 -2.517 21.357 1.00 85.62 86 PRO A C 1
ATOM 629 O O . PRO A 1 86 ? 3.071 -2.564 22.540 1.00 85.62 86 PRO A O 1
ATOM 632 N N . GLY A 1 87 ? 2.585 -2.026 20.416 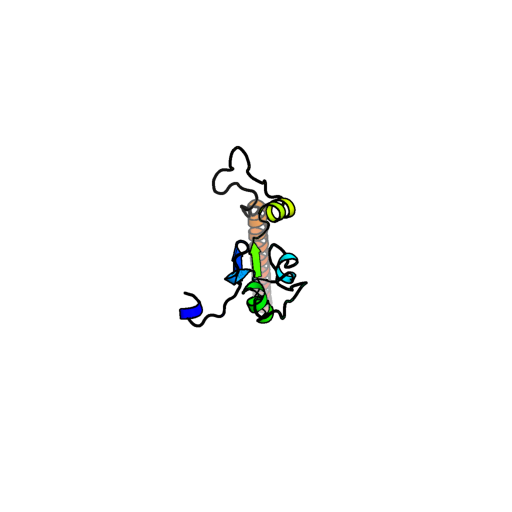1.00 83.69 87 GLY A N 1
ATOM 633 C CA . GLY A 1 87 ? 1.262 -1.459 20.706 1.00 83.69 87 GLY A CA 1
ATOM 634 C C . GLY A 1 87 ? 1.224 0.055 20.951 1.00 83.69 87 GLY A C 1
ATOM 635 O O . GLY A 1 87 ? 0.132 0.592 21.108 1.00 83.69 87 GLY A O 1
ATOM 636 N N . GLU A 1 88 ? 2.368 0.749 20.941 1.00 81.94 88 GLU A N 1
ATOM 637 C CA . GLU A 1 88 ? 2.450 2.192 21.250 1.00 81.94 88 GLU A CA 1
ATOM 638 C C . GLU A 1 88 ? 2.871 3.080 20.062 1.00 81.94 88 GLU A C 1
ATOM 640 O O . GLU A 1 88 ? 2.904 4.304 20.168 1.00 81.94 88 GLU A O 1
ATOM 645 N N . GLY A 1 89 ? 3.189 2.495 18.903 1.00 79.00 89 GLY A N 1
ATOM 646 C CA . GLY A 1 89 ? 3.497 3.257 17.684 1.00 79.00 89 GLY A CA 1
ATOM 647 C C . GLY A 1 89 ? 2.284 4.006 17.108 1.00 79.00 89 GLY A C 1
ATOM 648 O O . GLY A 1 89 ? 1.144 3.617 17.335 1.00 79.00 89 GLY A O 1
ATOM 649 N N . GLY A 1 90 ? 2.515 5.026 16.272 1.00 75.38 90 GLY A N 1
ATOM 650 C CA . GLY A 1 90 ? 1.456 5.886 15.702 1.00 75.38 90 GLY A CA 1
ATOM 651 C C . GLY A 1 90 ? 0.393 5.193 14.828 1.00 75.38 90 GLY A C 1
ATOM 652 O O . GLY A 1 90 ? -0.599 5.817 14.464 1.00 75.38 90 GLY A O 1
ATOM 653 N N . VAL A 1 91 ? 0.569 3.907 14.504 1.00 78.69 91 VAL A N 1
ATOM 654 C CA . VAL A 1 91 ? -0.447 3.063 13.844 1.00 78.69 91 VAL A CA 1
ATOM 655 C C . VAL A 1 91 ? -1.439 2.427 14.826 1.00 78.69 91 VAL A C 1
ATOM 657 O O . VAL A 1 91 ? -2.483 1.930 14.407 1.00 78.69 91 VAL A O 1
ATOM 660 N N . TYR A 1 92 ? -1.130 2.429 16.124 1.00 82.12 92 TYR A N 1
ATOM 661 C CA . TYR A 1 92 ? -1.989 1.911 17.179 1.00 82.12 92 TYR A CA 1
ATOM 662 C C . TYR A 1 92 ? -2.832 3.047 17.754 1.00 82.12 92 TYR A C 1
ATOM 664 O O . TYR A 1 92 ? -2.318 4.044 18.253 1.00 82.12 92 TYR A O 1
ATOM 672 N N . PHE A 1 93 ? -4.151 2.890 17.709 1.00 78.06 93 PHE A N 1
ATOM 673 C CA . PHE A 1 93 ? -5.091 3.824 18.315 1.00 78.06 93 PHE A CA 1
ATOM 674 C C . PHE A 1 93 ? -6.108 3.060 19.156 1.00 78.06 93 PHE A C 1
ATOM 676 O O . PHE A 1 93 ? -6.583 1.990 18.775 1.00 78.06 93 PHE A O 1
ATOM 683 N N . THR A 1 94 ? -6.476 3.630 20.301 1.00 79.44 94 THR A N 1
ATOM 684 C CA . THR A 1 94 ? -7.572 3.124 21.129 1.00 79.44 94 THR A CA 1
ATOM 685 C C . THR A 1 94 ? -8.771 4.054 21.012 1.00 79.44 94 THR A C 1
ATOM 687 O O . THR A 1 94 ? -8.650 5.274 21.136 1.00 79.44 94 THR A O 1
ATOM 690 N N . ARG A 1 95 ? -9.958 3.493 20.762 1.00 79.94 95 ARG A N 1
ATOM 691 C CA . ARG A 1 95 ? -11.210 4.249 20.870 1.00 79.94 95 ARG A CA 1
ATOM 692 C C . ARG A 1 95 ? -11.643 4.255 22.329 1.00 79.94 95 ARG A C 1
ATOM 694 O O . ARG A 1 95 ? -12.249 3.302 22.811 1.00 79.94 95 ARG A O 1
ATOM 701 N N . ALA A 1 96 ? -11.366 5.351 23.023 1.00 83.44 96 ALA A N 1
ATOM 702 C CA . ALA A 1 96 ? -11.958 5.607 24.326 1.00 83.44 96 ALA A CA 1
ATOM 703 C C . ALA A 1 96 ? -13.346 6.242 24.146 1.00 83.44 96 ALA A C 1
ATOM 705 O O . ALA A 1 96 ? -13.489 7.291 23.519 1.00 83.44 96 ALA A O 1
ATOM 706 N N . HIS A 1 97 ? -14.378 5.617 24.710 1.00 84.88 97 HIS A N 1
ATOM 707 C CA . HIS A 1 97 ? -15.699 6.230 24.825 1.00 84.88 97 HIS A CA 1
ATOM 708 C C . HIS A 1 97 ? -15.810 6.977 26.155 1.00 84.88 97 HIS A C 1
ATOM 710 O O . HIS A 1 97 ? -15.404 6.468 27.202 1.00 84.88 97 HIS A O 1
ATOM 716 N N . SER A 1 98 ? -16.387 8.181 26.128 1.00 91.25 98 SER A N 1
ATOM 717 C CA . SER A 1 98 ? -16.641 8.948 27.349 1.00 91.25 98 SER A CA 1
ATOM 718 C C . SER A 1 98 ? -17.661 8.212 28.221 1.00 91.25 98 SER A C 1
ATOM 720 O O . SER A 1 98 ? -18.846 8.151 27.890 1.00 91.25 98 SER A O 1
ATOM 722 N N . ARG A 1 99 ? -17.198 7.645 29.343 1.00 93.62 99 ARG A N 1
ATOM 723 C CA . ARG A 1 99 ? -18.057 6.947 30.316 1.00 93.62 99 ARG A CA 1
ATOM 724 C C . ARG A 1 99 ? -19.169 7.852 30.867 1.00 93.62 99 ARG A C 1
ATOM 726 O O . ARG A 1 99 ? -20.305 7.385 30.903 1.00 93.62 99 ARG A O 1
ATOM 733 N N . PRO A 1 100 ? -18.911 9.131 31.223 1.00 95.00 100 PRO A N 1
ATOM 734 C CA . PRO A 1 100 ? -19.978 10.041 31.637 1.00 95.00 100 PRO A CA 1
ATOM 735 C C . PRO A 1 100 ? -21.008 10.289 30.532 1.00 95.00 100 PRO A C 1
ATOM 737 O O . PRO A 1 100 ? -22.204 10.266 30.804 1.00 95.00 100 PRO A O 1
ATOM 740 N N . ALA A 1 101 ? -20.568 10.466 29.280 1.00 94.19 101 ALA A N 1
ATOM 741 C CA . ALA A 1 101 ? -21.485 10.675 28.160 1.00 94.19 101 ALA A CA 1
ATOM 742 C C . ALA A 1 101 ? -22.337 9.427 27.882 1.00 94.19 101 ALA A C 1
ATOM 744 O O . ALA A 1 101 ? -23.542 9.538 27.669 1.00 94.19 101 ALA A O 1
ATOM 745 N N . ALA A 1 102 ? -21.734 8.237 27.942 1.00 94.88 102 ALA A N 1
ATOM 746 C CA . ALA A 1 102 ? -22.453 6.974 27.808 1.00 94.88 102 ALA A CA 1
ATOM 747 C C . ALA A 1 102 ? -23.494 6.790 28.926 1.00 94.88 102 ALA A C 1
ATOM 749 O O . ALA A 1 102 ? -24.634 6.418 28.652 1.00 94.88 102 ALA A O 1
ATOM 750 N N . ALA A 1 103 ? -23.136 7.108 30.175 1.00 96.6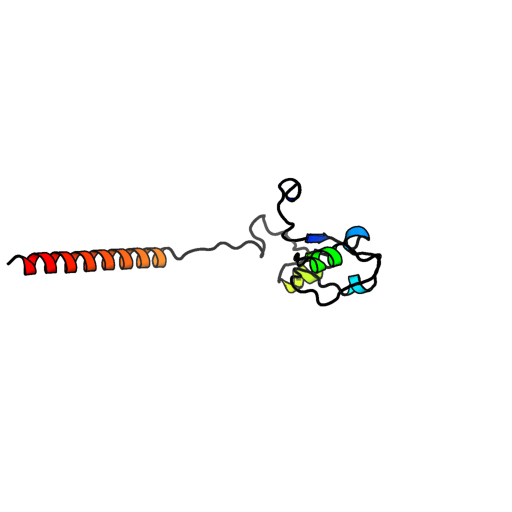2 103 ALA A N 1
ATOM 751 C CA . ALA A 1 103 ? -24.056 7.059 31.308 1.00 96.62 103 ALA A CA 1
ATOM 752 C C . ALA A 1 103 ? -25.211 8.063 31.161 1.00 96.62 103 ALA A C 1
ATOM 754 O O . ALA A 1 103 ? -26.369 7.702 31.368 1.00 96.62 103 ALA A O 1
ATOM 755 N N . ALA A 1 104 ? -24.920 9.298 30.744 1.00 97.25 104 ALA A N 1
ATOM 756 C CA . ALA A 1 104 ? -25.938 10.311 30.482 1.00 97.25 104 ALA A CA 1
ATOM 757 C C . ALA A 1 104 ? -26.902 9.872 29.367 1.00 97.25 104 ALA A C 1
ATOM 759 O O . ALA A 1 104 ? -28.116 9.995 29.522 1.00 97.25 104 ALA A O 1
ATOM 760 N N . ALA A 1 105 ? -26.382 9.294 28.280 1.00 96.50 105 ALA A N 1
ATOM 761 C CA . ALA A 1 105 ? -27.195 8.767 27.185 1.00 96.50 105 ALA A CA 1
ATOM 762 C C . ALA A 1 105 ? -28.106 7.610 27.637 1.00 96.50 105 ALA A C 1
ATOM 764 O O . ALA A 1 105 ? -29.282 7.564 27.264 1.00 96.50 105 ALA A O 1
ATOM 765 N N . LEU A 1 106 ? -27.595 6.707 28.480 1.00 97.56 106 LEU A N 1
ATOM 766 C CA . LEU A 1 106 ? -28.374 5.620 29.081 1.00 97.56 106 LEU A CA 1
ATOM 767 C C . LEU A 1 106 ? -29.499 6.154 29.978 1.00 97.56 106 LEU A C 1
ATOM 769 O O . LEU A 1 106 ? -30.647 5.734 29.833 1.00 97.56 106 LEU A O 1
ATOM 773 N N . LEU A 1 107 ? -29.197 7.109 30.862 1.00 97.88 107 LEU A N 1
ATOM 774 C CA . LEU A 1 107 ? -30.184 7.720 31.758 1.00 97.88 107 LEU A CA 1
ATOM 775 C C . LEU A 1 107 ? -31.266 8.488 30.992 1.00 97.88 107 LEU A C 1
ATOM 777 O O . LEU A 1 107 ? -32.450 8.364 31.316 1.00 97.88 107 LEU A O 1
ATOM 781 N N . ALA A 1 108 ? -30.886 9.241 29.957 1.00 97.38 108 ALA A N 1
ATOM 782 C CA . ALA A 1 108 ? -31.830 9.949 29.098 1.00 97.38 108 ALA A CA 1
ATOM 783 C C . ALA A 1 108 ? -32.766 8.970 28.373 1.00 97.38 108 ALA A C 1
ATOM 785 O O . ALA A 1 108 ? -33.984 9.158 28.375 1.00 97.38 108 ALA A O 1
ATOM 786 N N . SER A 1 109 ? -32.211 7.880 27.832 1.00 96.69 109 SER A N 1
ATOM 787 C CA . SER A 1 109 ? -32.984 6.835 27.152 1.00 96.69 109 SER A CA 1
ATOM 788 C C . SER A 1 109 ? -33.967 6.145 28.105 1.00 96.69 109 SER A C 1
ATOM 790 O O . SER A 1 109 ? -35.147 6.011 27.785 1.00 96.69 109 SER A O 1
ATOM 792 N N . ALA A 1 110 ? -33.522 5.770 29.309 1.00 97.06 110 ALA A N 1
ATOM 793 C CA . ALA A 1 110 ? -34.384 5.167 30.328 1.00 97.06 110 ALA A CA 1
ATOM 794 C C . ALA A 1 110 ? -35.507 6.119 30.775 1.00 97.06 110 ALA A C 1
ATOM 796 O O . ALA A 1 110 ? -36.663 5.710 30.888 1.00 97.06 110 ALA A O 1
ATOM 797 N N . SER A 1 111 ? -35.188 7.400 30.973 1.00 95.88 111 SER A N 1
ATOM 798 C CA . SER A 1 111 ? -36.166 8.420 31.367 1.00 95.88 111 SER A CA 1
ATOM 799 C C . SER A 1 111 ? -37.236 8.626 30.294 1.00 95.88 111 SER A C 1
ATOM 801 O O . SER A 1 111 ? -38.420 8.696 30.618 1.00 95.88 111 SER A O 1
ATOM 803 N N . ALA A 1 112 ? -36.847 8.653 29.015 1.00 96.06 112 ALA A N 1
ATOM 804 C CA . ALA A 1 112 ? -37.783 8.760 27.899 1.00 96.06 112 ALA A CA 1
ATOM 805 C C . ALA A 1 112 ? -38.737 7.553 27.827 1.00 96.06 112 ALA A C 1
ATOM 807 O O . ALA A 1 112 ? -39.946 7.732 27.668 1.00 96.06 112 ALA A O 1
ATOM 808 N N . VAL A 1 113 ? -38.221 6.331 28.013 1.00 95.88 113 VAL A N 1
ATOM 809 C CA . VAL A 1 113 ? -39.038 5.105 28.044 1.00 95.88 113 VAL A CA 1
ATOM 810 C C . VAL A 1 113 ? -40.025 5.125 29.213 1.00 95.88 113 VAL A C 1
ATOM 812 O O . VAL A 1 113 ? -41.204 4.823 29.029 1.00 95.88 113 VAL A O 1
ATOM 815 N N . LEU A 1 114 ? -39.578 5.522 30.408 1.00 95.25 114 LEU A N 1
ATOM 816 C CA . LEU A 1 114 ? -40.441 5.623 31.588 1.00 95.25 114 LEU A CA 1
ATOM 817 C C . LEU A 1 114 ? -41.525 6.696 31.422 1.00 95.25 114 LEU A C 1
ATOM 819 O O . LEU A 1 114 ? -42.682 6.452 31.769 1.00 95.25 114 LEU A O 1
ATOM 823 N N . ALA A 1 115 ? -41.183 7.853 30.850 1.00 93.62 115 ALA A N 1
ATOM 824 C CA . ALA A 1 115 ? -42.145 8.911 30.556 1.00 93.62 115 ALA A CA 1
ATOM 825 C C . ALA A 1 115 ? -43.212 8.439 29.553 1.00 93.62 115 ALA A C 1
ATOM 827 O O . ALA A 1 115 ? -44.406 8.599 29.810 1.00 93.62 115 ALA A O 1
ATOM 828 N N . ALA A 1 116 ? -42.804 7.789 28.458 1.00 91.31 116 ALA A N 1
ATOM 829 C CA . ALA A 1 116 ? -43.719 7.232 27.461 1.00 91.31 116 ALA A CA 1
ATOM 830 C C . ALA A 1 116 ? -44.618 6.121 28.037 1.00 91.31 116 ALA A C 1
ATOM 832 O O . ALA A 1 116 ? -45.821 6.075 27.774 1.00 91.31 116 ALA A O 1
ATOM 833 N N . ALA A 1 117 ? -44.074 5.240 28.879 1.00 89.25 117 ALA A N 1
ATOM 834 C CA . ALA A 1 117 ? -44.867 4.222 29.566 1.00 89.25 117 ALA A CA 1
ATOM 835 C C . ALA A 1 117 ? -45.887 4.850 30.537 1.00 89.25 117 ALA A C 1
ATOM 837 O O . ALA A 1 117 ? -47.031 4.392 30.633 1.00 89.25 117 ALA A O 1
ATOM 838 N N . GLY A 1 118 ? -45.500 5.923 31.234 1.00 86.00 118 GLY A N 1
ATOM 839 C CA . GLY A 1 118 ? -46.367 6.676 32.137 1.00 86.00 118 GLY A CA 1
ATOM 840 C C . GLY A 1 118 ? -47.539 7.358 31.425 1.00 86.00 118 GLY A C 1
ATOM 841 O O . GLY A 1 118 ? -48.681 7.251 31.885 1.00 86.00 118 GLY A O 1
ATOM 842 N N . THR A 1 119 ? -47.294 8.004 30.280 1.00 84.31 119 THR A N 1
ATOM 843 C CA . THR A 1 119 ? -48.348 8.657 29.482 1.00 84.31 119 THR A CA 1
ATOM 844 C C . THR A 1 119 ? -49.337 7.640 28.909 1.00 84.31 119 THR A C 1
ATOM 846 O O . THR A 1 119 ? -50.550 7.834 29.031 1.00 84.31 119 THR A O 1
ATOM 849 N N . LEU A 1 120 ? -48.853 6.501 28.400 1.00 77.25 120 LEU A N 1
ATOM 850 C CA . LEU A 1 120 ? -49.696 5.400 27.916 1.00 77.25 120 LEU A CA 1
ATOM 851 C C . LEU A 1 120 ? -50.582 4.806 29.024 1.00 77.25 120 LEU A C 1
ATOM 853 O O . LEU A 1 120 ? -51.765 4.526 28.808 1.00 77.25 120 LEU A O 1
ATOM 857 N N . ARG A 1 121 ? -50.041 4.628 30.235 1.00 74.56 121 ARG A N 1
ATOM 858 C CA . ARG A 1 121 ? -50.790 4.064 31.371 1.00 74.56 121 ARG A CA 1
ATOM 859 C C . ARG A 1 121 ? -51.871 5.023 31.883 1.00 74.56 121 ARG A C 1
ATOM 861 O O . ARG A 1 121 ? -52.948 4.566 32.266 1.00 74.56 121 ARG A O 1
ATOM 868 N N . LYS A 1 122 ? -51.616 6.338 31.850 1.00 72.81 122 LYS A N 1
ATOM 869 C CA . LYS A 1 122 ? -52.592 7.380 32.214 1.00 72.81 122 LYS A CA 1
ATOM 870 C C . LYS A 1 122 ? -53.725 7.481 31.183 1.00 72.81 122 LYS A C 1
ATOM 872 O O . LYS A 1 122 ? -54.887 7.506 31.580 1.00 72.81 122 LYS A O 1
ATOM 877 N N . GLY A 1 123 ? -53.410 7.414 29.885 1.00 65.56 123 GLY A N 1
ATOM 878 C CA . GLY A 1 123 ? -54.410 7.387 28.807 1.00 65.56 123 GLY A CA 1
ATOM 879 C C . GLY A 1 123 ? -55.362 6.184 28.881 1.00 65.56 123 GLY A C 1
ATOM 880 O O . GLY A 1 123 ? -56.567 6.335 28.706 1.00 65.56 123 GLY A O 1
ATOM 881 N N . ARG A 1 124 ? -54.860 4.995 29.250 1.00 61.66 124 ARG A N 1
ATOM 882 C CA . ARG A 1 124 ? -55.694 3.784 29.423 1.00 61.66 124 ARG A CA 1
ATOM 883 C C . ARG A 1 124 ? -56.584 3.800 30.670 1.00 61.66 124 ARG A C 1
ATOM 885 O O . ARG A 1 124 ? -57.584 3.090 30.689 1.00 61.66 124 ARG A O 1
ATOM 892 N N . ARG A 1 125 ? -56.228 4.563 31.712 1.00 60.31 125 ARG A N 1
ATOM 893 C CA . ARG A 1 125 ? -57.081 4.763 32.900 1.00 60.31 125 ARG A CA 1
ATOM 894 C C . ARG A 1 125 ? -58.160 5.822 32.666 1.00 60.31 125 ARG A C 1
ATOM 896 O O . ARG A 1 125 ? -59.268 5.624 33.135 1.00 60.31 125 ARG A O 1
ATOM 903 N N . GLY A 1 126 ? -57.859 6.886 31.918 1.00 59.09 126 GLY A N 1
ATOM 904 C CA . GLY A 1 126 ? -58.841 7.918 31.557 1.00 59.09 126 GLY A CA 1
ATOM 905 C C . GLY A 1 126 ? -59.918 7.445 30.574 1.00 59.09 126 GLY A C 1
ATOM 906 O O . GLY A 1 126 ? -61.033 7.932 30.635 1.00 59.09 126 GLY A O 1
ATOM 907 N N . ALA A 1 127 ? -59.621 6.462 29.716 1.00 57.91 127 ALA A N 1
ATOM 908 C CA . ALA A 1 127 ? -60.592 5.867 28.785 1.00 57.91 127 ALA A CA 1
ATOM 909 C C . ALA A 1 127 ? -61.455 4.734 29.392 1.00 57.91 127 ALA A C 1
ATOM 911 O O . ALA A 1 127 ? -62.236 4.110 28.681 1.00 57.91 127 ALA A O 1
ATOM 912 N N . ARG A 1 128 ? -61.265 4.409 30.680 1.00 54.31 128 ARG A N 1
ATOM 913 C CA . ARG A 1 128 ? -62.034 3.391 31.428 1.00 54.31 128 ARG A CA 1
ATOM 914 C C . ARG A 1 128 ? -62.901 3.995 32.546 1.00 54.31 128 ARG A C 1
ATOM 916 O O . ARG A 1 128 ? -63.455 3.226 33.328 1.00 54.31 128 ARG A O 1
ATOM 923 N N . ALA A 1 129 ? -62.960 5.323 32.643 1.00 48.28 129 ALA A N 1
ATOM 924 C CA . ALA A 1 129 ? -63.828 6.063 33.556 1.00 48.28 129 ALA A CA 1
ATOM 925 C C . ALA A 1 129 ? -65.044 6.605 32.800 1.00 48.28 129 ALA A C 1
ATOM 927 O O . ALA A 1 129 ? -64.873 6.922 31.601 1.00 48.28 129 ALA A O 1
#